Protein AF-A0A382PHX6-F1 (afdb_monomer)

Radius of gyration: 10.03 Å; Cα contacts (8 Å, |Δi|>4): 104; chains: 1; bounding box: 19×17×27 Å

Organism: NCBI:txid408172

Sequence (52 aa):
MIKVCVNGALGRMGSTVCQAVDEDTELELTNSIDINSNQDKTINGQNIYKDF

InterPro domains:
  IPR000846 Dihydrodipicolinate reductase, N-terminal [PF01113] (2-39)
  IPR036291 NAD(P)-binding domain superfamily [SSF51735] (1-39)

Foldseek 3Di:
DAEDEAEQCVDPVNLVVVVVQVVDPVHDDPAAEYCPDDQDARPVRHTYHHDD

Solvent-accessible surface area (backbone atoms only — not comparable to full-atom values): 3022 Å² total; per-residue (Å²): 114,50,80,41,71,39,71,43,31,83,38,80,64,24,43,53,48,57,50,55,30,70,75,32,88,56,38,38,73,77,47,32,26,17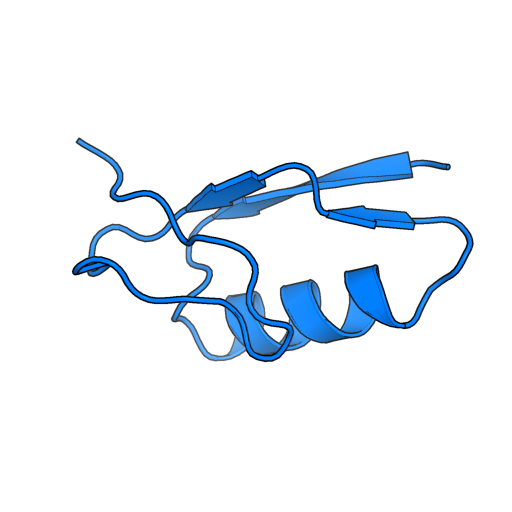,78,81,42,80,82,38,55,46,98,85,68,48,68,28,41,57,61,130

Nearest PDB structures (foldseek):
  5kt0-assembly1_A  TM=8.415E-01  e=1.414E-02  Trichormus variabilis ATCC 29413
  5tej-assembly1_B  TM=7.817E-01  e=3.120E-01  Vibrio vulnificus CMCP6
  6hxq-assembly1_C  TM=7.845E-01  e=9.373E-01  Hydrogenobacter t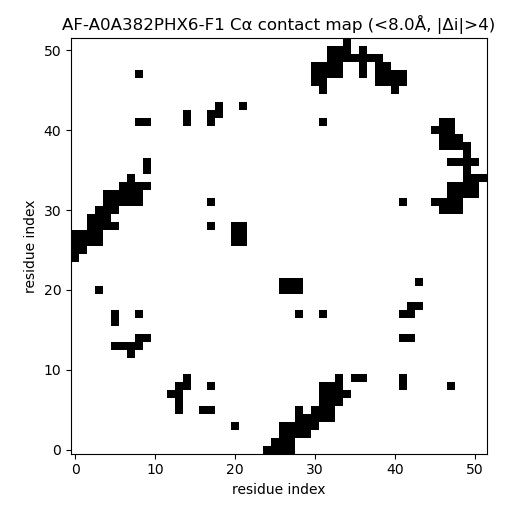hermophilus
  2yy7-assembly1_B  TM=7.189E-01  e=7.626E-01  Flavobacterium frigidimaris
  4zhs-assembly1_B  TM=7.168E-01  e=7.119E-01  Trichophyton rubrum BMU01672

pLDDT: mean 92.52, std 5.15, range [71.94, 97.06]

Secondary structure (DSSP, 8-state):
-EEEEEESTTSHHHHHHHHHHHH-TTEEEEEEE-TT-SS-B-TTS-BEEPP-

Mean predicted aligned error: 2.95 Å

Structure (mmCIF, N/CA/C/O backbone):
data_AF-A0A382PHX6-F1
#
_entry.id   AF-A0A382PHX6-F1
#
loop_
_atom_site.group_PDB
_atom_site.id
_atom_site.type_symbol
_atom_site.label_atom_id
_atom_site.label_alt_id
_atom_site.label_comp_id
_atom_site.label_asym_id
_atom_site.label_entity_id
_atom_site.label_seq_id
_atom_site.pdbx_PDB_ins_code
_atom_site.Cartn_x
_atom_site.Cartn_y
_atom_site.Cartn_z
_atom_site.occupancy
_atom_site.B_iso_or_equiv
_atom_site.auth_seq_id
_atom_site.auth_comp_id
_atom_site.auth_asym_id
_atom_site.auth_atom_id
_atom_site.pdbx_PDB_model_num
ATOM 1 N N . MET A 1 1 ? -6.464 11.239 12.731 1.00 81.88 1 MET A N 1
ATOM 2 C CA . MET A 1 1 ? -6.067 10.603 11.466 1.00 81.88 1 MET A CA 1
ATOM 3 C C . MET A 1 1 ? -4.700 11.114 11.056 1.00 81.88 1 MET A C 1
ATOM 5 O O . MET A 1 1 ? -4.552 12.312 10.823 1.00 81.88 1 MET A O 1
ATOM 9 N N . ILE A 1 2 ? -3.697 10.242 11.063 1.00 95.88 2 ILE A N 1
ATOM 10 C CA . ILE A 1 2 ? -2.337 10.533 10.608 1.00 95.88 2 ILE A CA 1
ATOM 11 C C . ILE A 1 2 ? -2.275 10.216 9.117 1.00 95.88 2 ILE A C 1
ATOM 13 O O . ILE A 1 2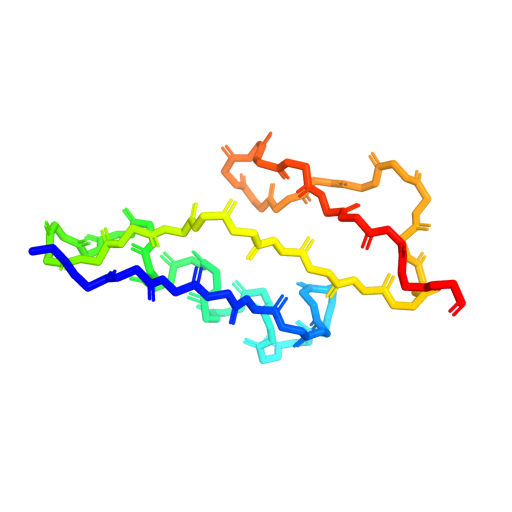 ? -2.634 9.124 8.689 1.00 95.88 2 ILE A O 1
ATOM 17 N N . LYS A 1 3 ? -1.810 11.182 8.328 1.00 96.00 3 LYS A N 1
ATOM 18 C CA . LYS A 1 3 ? -1.667 11.031 6.880 1.00 96.00 3 LYS A CA 1
ATOM 19 C C . LYS A 1 3 ? -0.320 10.411 6.557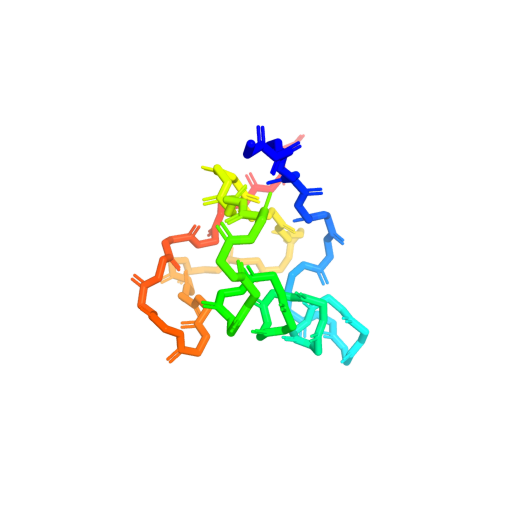 1.00 96.00 3 LYS A C 1
ATOM 21 O O . LYS A 1 3 ? 0.710 10.921 7.000 1.00 96.00 3 LYS A O 1
ATOM 26 N N . VAL A 1 4 ? -0.336 9.334 5.785 1.00 95.75 4 VAL A N 1
ATOM 27 C CA . VAL A 1 4 ? 0.847 8.533 5.476 1.00 95.75 4 VAL A CA 1
ATOM 28 C C . VAL A 1 4 ? 1.067 8.494 3.967 1.00 95.75 4 VAL A C 1
ATOM 30 O O . VAL A 1 4 ? 0.139 8.291 3.184 1.00 95.75 4 VAL A O 1
ATOM 33 N N . CYS A 1 5 ? 2.325 8.674 3.569 1.00 94.56 5 CYS A N 1
ATOM 34 C CA . CYS A 1 5 ? 2.801 8.440 2.214 1.00 94.56 5 CYS A CA 1
ATOM 35 C C . CYS A 1 5 ? 3.805 7.285 2.240 1.00 94.56 5 CYS A C 1
ATOM 37 O O . CYS A 1 5 ? 4.710 7.280 3.078 1.00 94.56 5 CYS A O 1
ATOM 39 N N . VAL A 1 6 ? 3.653 6.318 1.334 1.00 95.19 6 VAL A N 1
ATOM 40 C CA . VAL A 1 6 ? 4.532 5.142 1.257 1.00 95.19 6 VAL A CA 1
ATOM 41 C C . VAL A 1 6 ? 5.347 5.176 -0.031 1.00 95.19 6 VAL A C 1
ATOM 43 O O . VAL A 1 6 ? 4.799 5.033 -1.122 1.00 95.19 6 VAL A O 1
ATOM 46 N N . ASN A 1 7 ? 6.667 5.307 0.109 1.00 95.25 7 ASN A N 1
ATOM 47 C CA . ASN A 1 7 ? 7.628 5.131 -0.981 1.00 95.25 7 ASN A CA 1
ATOM 48 C C . ASN A 1 7 ? 8.089 3.669 -1.052 1.00 95.25 7 ASN A C 1
ATOM 50 O O . ASN A 1 7 ? 8.291 3.023 -0.023 1.00 95.25 7 ASN A O 1
ATOM 54 N N . GLY A 1 8 ? 8.292 3.157 -2.264 1.00 95.44 8 GLY A N 1
ATOM 55 C CA . GLY A 1 8 ? 8.583 1.742 -2.492 1.00 95.44 8 GLY A CA 1
ATOM 56 C C . GLY A 1 8 ? 7.354 0.852 -2.289 1.00 95.44 8 GLY A C 1
ATOM 57 O O . GLY A 1 8 ? 7.474 -0.240 -1.730 1.00 95.44 8 GLY A O 1
ATOM 58 N N . ALA A 1 9 ? 6.170 1.338 -2.677 1.00 95.38 9 ALA A N 1
ATOM 59 C CA . ALA A 1 9 ? 4.882 0.697 -2.418 1.00 95.38 9 ALA A CA 1
ATOM 60 C C . ALA A 1 9 ? 4.726 -0.706 -3.043 1.00 95.38 9 ALA A C 1
ATOM 62 O O . ALA A 1 9 ? 3.949 -1.506 -2.522 1.00 95.38 9 ALA A O 1
ATOM 63 N N . LEU A 1 10 ? 5.475 -1.039 -4.103 1.00 94.44 10 LEU A N 1
ATOM 64 C CA . LEU A 1 10 ? 5.503 -2.389 -4.690 1.00 94.44 10 LEU A CA 1
ATOM 65 C C . LEU A 1 10 ? 6.484 -3.326 -3.973 1.00 94.44 10 LEU A C 1
ATOM 67 O O . LEU A 1 10 ? 6.465 -4.540 -4.178 1.00 94.44 10 LEU A O 1
ATOM 71 N N . GLY A 1 11 ? 7.352 -2.789 -3.116 1.00 94.88 11 GLY A N 1
ATOM 72 C CA . GLY A 1 11 ? 8.260 -3.581 -2.301 1.00 94.88 11 GLY A CA 1
ATOM 73 C C . GLY A 1 11 ? 7.523 -4.435 -1.264 1.00 94.88 11 GLY A C 1
ATOM 74 O O . GLY A 1 11 ? 6.409 -4.131 -0.841 1.00 94.88 11 GLY A O 1
ATOM 75 N N . ARG A 1 12 ? 8.185 -5.490 -0.772 1.00 95.50 12 ARG A N 1
ATOM 76 C CA . ARG A 1 12 ? 7.632 -6.375 0.278 1.00 95.50 12 ARG A CA 1
ATOM 77 C C . ARG A 1 12 ? 7.215 -5.610 1.540 1.00 95.50 12 ARG A C 1
ATOM 79 O O . ARG A 1 12 ? 6.161 -5.870 2.105 1.00 95.50 12 ARG A O 1
ATOM 86 N N . MET A 1 13 ? 8.037 -4.649 1.963 1.00 96.00 13 MET A N 1
ATOM 87 C CA . MET A 1 13 ? 7.708 -3.793 3.104 1.00 96.00 13 MET A CA 1
ATOM 88 C C . MET A 1 13 ? 6.655 -2.750 2.739 1.00 96.00 13 MET A C 1
ATOM 90 O O . MET A 1 13 ? 5.710 -2.578 3.495 1.00 96.00 13 MET A O 1
ATOM 94 N N . GLY A 1 14 ? 6.782 -2.089 1.583 1.00 95.31 14 GLY A N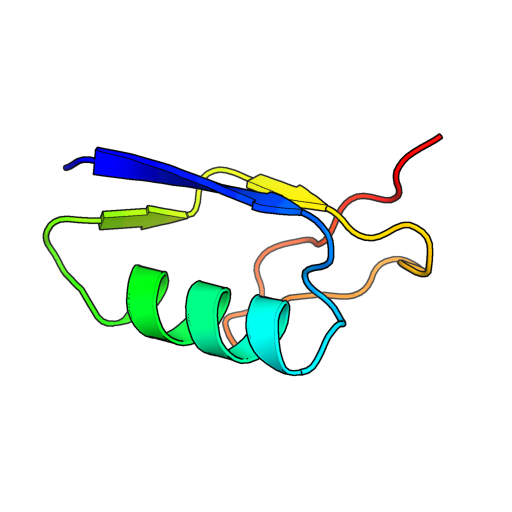 1
ATOM 95 C CA . GLY A 1 14 ? 5.838 -1.052 1.162 1.00 95.31 14 GLY A CA 1
ATOM 96 C C . GLY A 1 14 ? 4.409 -1.574 1.045 1.00 95.31 14 GLY A C 1
ATOM 97 O O . GLY A 1 14 ? 3.500 -0.971 1.598 1.00 95.31 14 GLY A O 1
ATOM 98 N N . SER A 1 15 ? 4.222 -2.744 0.436 1.00 94.44 15 SER A N 1
ATOM 99 C CA . SER A 1 15 ? 2.920 -3.421 0.362 1.00 94.44 15 SER A CA 1
ATOM 100 C C . SER A 1 15 ? 2.348 -3.761 1.743 1.00 94.44 15 SER A C 1
ATOM 102 O O . SER A 1 15 ? 1.176 -3.492 1.993 1.00 94.44 15 SER A O 1
ATOM 104 N N . THR A 1 16 ? 3.181 -4.263 2.662 1.00 96.38 16 THR A N 1
ATOM 105 C CA . THR A 1 16 ? 2.774 -4.547 4.052 1.00 96.38 16 THR A CA 1
ATOM 106 C C . THR 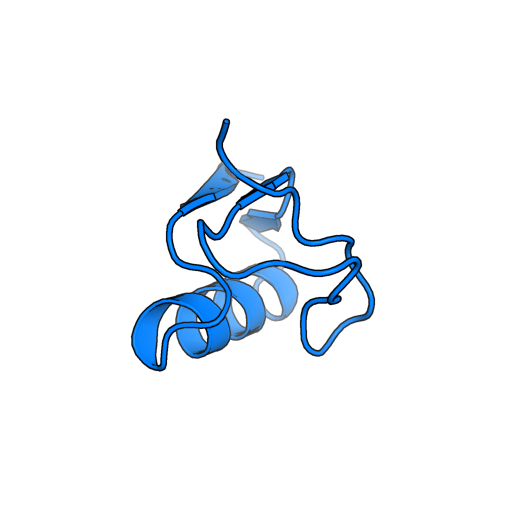A 1 16 ? 2.370 -3.268 4.796 1.00 96.38 16 THR A C 1
ATOM 108 O O . THR A 1 16 ? 1.376 -3.255 5.515 1.00 96.38 16 THR A O 1
ATOM 111 N N . VAL A 1 17 ? 3.109 -2.170 4.608 1.00 96.12 17 VAL A N 1
ATOM 112 C CA . VAL A 1 17 ? 2.794 -0.873 5.227 1.00 96.12 17 VAL A CA 1
ATOM 113 C C . VAL A 1 17 ? 1.509 -0.292 4.642 1.00 96.12 17 VAL A C 1
ATOM 115 O O . VAL A 1 17 ? 0.659 0.151 5.403 1.00 96.12 17 VAL A O 1
ATOM 118 N N . CYS A 1 18 ? 1.326 -0.330 3.319 1.00 95.44 18 CYS A N 1
ATOM 119 C CA . CYS A 1 18 ? 0.084 0.107 2.676 1.00 95.44 18 CYS A CA 1
ATOM 120 C C . CYS A 1 18 ? -1.133 -0.649 3.224 1.00 95.44 18 CYS A C 1
ATOM 122 O O . CYS A 1 18 ? -2.164 -0.028 3.455 1.00 95.44 18 CYS A O 1
ATOM 124 N N . GLN A 1 19 ? -1.007 -1.960 3.458 1.00 94.88 19 GLN A N 1
ATOM 125 C CA . GLN A 1 19 ? -2.064 -2.758 4.079 1.00 94.88 19 GLN A CA 1
ATOM 126 C C . GLN A 1 19 ? -2.351 -2.312 5.515 1.00 94.88 19 GLN A C 1
ATOM 128 O O . GLN A 1 19 ? -3.494 -2.020 5.846 1.00 94.88 19 GLN A O 1
ATOM 133 N N . ALA A 1 20 ? -1.315 -2.215 6.352 1.00 95.44 20 ALA A N 1
ATOM 134 C CA . ALA A 1 20 ? -1.470 -1.831 7.753 1.00 95.44 20 ALA A CA 1
ATOM 135 C C . ALA A 1 20 ? -2.083 -0.429 7.915 1.00 95.44 20 ALA A C 1
ATOM 137 O O . ALA A 1 20 ? -2.874 -0.205 8.823 1.00 95.44 20 ALA A O 1
ATOM 138 N N . VAL A 1 21 ? -1.738 0.505 7.023 1.00 95.06 21 VAL A N 1
ATOM 139 C CA . VAL A 1 21 ? -2.305 1.862 7.014 1.00 95.06 21 VAL A CA 1
ATOM 140 C C . VAL A 1 21 ? -3.793 1.857 6.663 1.00 95.06 21 VAL A C 1
ATOM 142 O O . VAL A 1 21 ? -4.528 2.677 7.193 1.00 95.06 21 VAL A O 1
ATOM 145 N N . ASP A 1 22 ? -4.242 0.968 5.779 1.00 92.00 22 ASP A N 1
ATOM 146 C CA . ASP A 1 22 ? -5.651 0.903 5.371 1.00 92.00 22 ASP A CA 1
ATOM 147 C C . ASP A 1 22 ? -6.536 0.176 6.400 1.00 92.00 22 ASP A C 1
ATOM 149 O O . ASP A 1 22 ? -7.720 0.477 6.528 1.00 92.00 22 ASP A O 1
ATOM 153 N N . GLU A 1 23 ? -5.964 -0.767 7.153 1.00 94.56 23 GLU A N 1
ATOM 154 C CA . GLU A 1 23 ? -6.658 -1.498 8.223 1.00 94.56 23 GLU A CA 1
ATOM 155 C C . GLU A 1 23 ? -6.798 -0.682 9.524 1.00 94.56 23 GLU A C 1
ATOM 157 O O . GLU A 1 23 ? -7.650 -0.993 10.360 1.00 94.56 23 GLU A O 1
ATOM 162 N N . ASP A 1 24 ? -5.985 0.362 9.707 1.00 95.75 24 ASP A N 1
ATOM 163 C CA . ASP A 1 24 ? -5.971 1.192 10.912 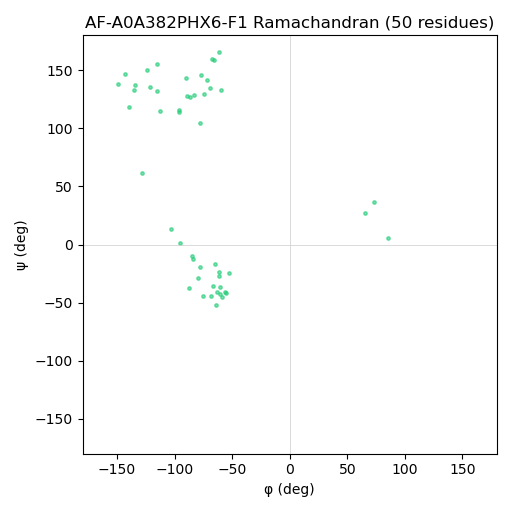1.00 95.75 24 ASP A CA 1
ATOM 164 C C . ASP A 1 24 ? -6.815 2.467 10.745 1.00 95.75 24 ASP A C 1
ATOM 166 O O . ASP A 1 24 ? -6.490 3.370 9.976 1.00 95.75 24 ASP A O 1
ATOM 170 N N . THR A 1 25 ? -7.883 2.590 11.540 1.00 95.44 25 THR A N 1
ATOM 171 C CA . THR A 1 25 ? -8.792 3.752 11.521 1.00 95.44 25 THR A CA 1
ATOM 172 C C . THR A 1 25 ? -8.146 5.074 11.947 1.00 95.44 25 THR A C 1
ATOM 174 O O . THR A 1 25 ? -8.713 6.145 11.713 1.00 95.44 25 THR A O 1
ATOM 177 N N . GLU A 1 26 ? -6.983 5.034 12.600 1.00 97.06 26 GLU A N 1
ATOM 178 C CA . GLU A 1 26 ? -6.234 6.235 12.959 1.00 97.06 26 GLU A CA 1
ATOM 179 C C . GLU A 1 26 ? -5.340 6.736 11.821 1.00 97.06 26 GLU A C 1
ATOM 181 O O . GLU A 1 26 ? -4.829 7.859 11.917 1.00 97.06 26 GLU A O 1
ATOM 186 N N . LEU A 1 27 ? -5.172 5.966 10.743 1.00 96.88 27 LEU A N 1
ATOM 187 C CA . LEU A 1 27 ? -4.277 6.266 9.630 1.00 96.88 27 LEU A CA 1
ATOM 188 C C . LEU A 1 27 ? -5.047 6.490 8.319 1.00 96.88 27 LEU A C 1
ATOM 190 O O . LEU A 1 27 ? -6.179 6.059 8.135 1.00 96.88 27 LEU A O 1
ATOM 194 N N . GLU A 1 28 ? -4.431 7.234 7.404 1.00 95.12 28 GLU A N 1
ATOM 195 C CA . GLU A 1 28 ? -4.961 7.480 6.062 1.00 95.12 28 GLU A CA 1
ATOM 196 C C . GLU A 1 28 ? -3.815 7.416 5.053 1.00 95.12 28 GLU A C 1
ATOM 198 O O . GLU A 1 28 ? -2.879 8.223 5.113 1.00 95.12 28 GLU A O 1
ATOM 203 N N . LEU A 1 29 ? -3.887 6.479 4.105 1.00 95.00 29 LEU A N 1
ATOM 204 C CA . LEU A 1 29 ? -2.937 6.403 3.000 1.00 95.00 29 LEU A CA 1
ATOM 205 C C . LEU A 1 29 ? -3.289 7.465 1.955 1.00 95.00 29 LEU A C 1
ATOM 207 O O . LEU A 1 29 ? -4.227 7.293 1.180 1.00 95.00 29 LEU A O 1
ATOM 211 N N . THR A 1 30 ? -2.528 8.558 1.904 1.00 94.62 30 THR A N 1
ATOM 212 C CA . THR A 1 30 ? -2.799 9.643 0.947 1.00 94.62 30 THR A CA 1
ATOM 213 C C . THR A 1 30 ? -2.108 9.414 -0.391 1.00 94.62 30 THR A C 1
ATOM 215 O O . THR A 1 30 ? -2.665 9.719 -1.443 1.00 94.62 30 THR A O 1
ATOM 218 N N . ASN A 1 31 ? -0.891 8.864 -0.360 1.00 93.50 31 ASN A N 1
ATOM 219 C CA . ASN A 1 31 ? -0.076 8.621 -1.543 1.00 93.50 31 ASN A CA 1
ATOM 220 C C . ASN A 1 31 ? 0.703 7.311 -1.402 1.00 93.50 31 ASN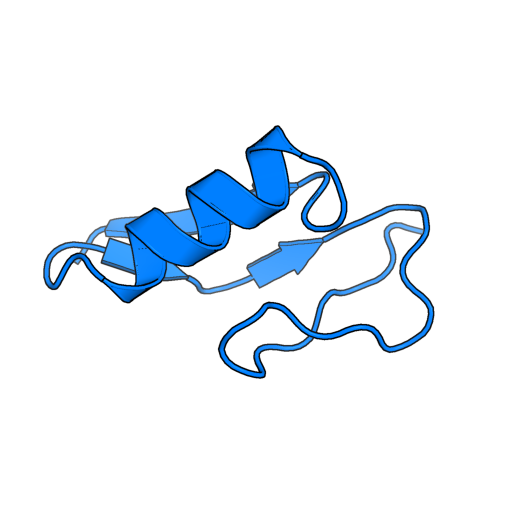 A C 1
ATOM 222 O O . ASN A 1 31 ? 1.169 6.947 -0.322 1.00 93.50 31 ASN A O 1
ATOM 226 N N . SER A 1 32 ? 0.906 6.643 -2.532 1.00 95.56 32 SER A N 1
ATOM 227 C CA . SER A 1 32 ? 1.802 5.498 -2.642 1.00 95.56 32 SER A CA 1
ATOM 228 C C . SER A 1 32 ? 2.635 5.645 -3.909 1.00 95.56 32 SER A C 1
ATOM 230 O O . SER A 1 32 ? 2.106 6.044 -4.946 1.00 95.56 32 SER A O 1
ATOM 232 N N . ILE A 1 33 ? 3.945 5.437 -3.805 1.00 95.50 33 ILE A N 1
ATOM 233 C CA . ILE A 1 33 ? 4.918 5.756 -4.854 1.00 95.50 33 ILE A CA 1
ATOM 234 C C . ILE A 1 33 ? 5.876 4.578 -5.011 1.00 95.50 33 ILE A C 1
ATOM 236 O O . ILE A 1 33 ? 6.336 4.010 -4.020 1.00 95.50 33 ILE A O 1
ATOM 240 N N . ASP A 1 34 ? 6.202 4.206 -6.244 1.00 95.62 34 ASP A N 1
ATOM 241 C CA . ASP A 1 34 ? 7.233 3.210 -6.533 1.00 95.62 34 ASP A CA 1
ATOM 242 C C . ASP A 1 34 ? 7.924 3.496 -7.871 1.00 95.62 34 ASP A C 1
ATOM 244 O O . ASP A 1 34 ? 7.270 3.801 -8.867 1.00 95.62 34 ASP A O 1
ATOM 248 N N . ILE A 1 35 ? 9.249 3.347 -7.915 1.00 94.62 35 ILE A N 1
ATOM 249 C CA . ILE A 1 35 ? 10.059 3.554 -9.128 1.00 94.62 35 ILE A CA 1
ATOM 250 C C . ILE A 1 35 ? 9.681 2.590 -10.262 1.00 94.62 35 ILE A C 1
ATOM 252 O O . ILE A 1 35 ? 9.847 2.903 -11.442 1.00 94.62 35 ILE A O 1
ATOM 256 N N . ASN A 1 36 ? 9.160 1.415 -9.911 1.00 92.12 36 ASN A N 1
ATOM 257 C CA . ASN A 1 36 ? 8.798 0.371 -10.858 1.00 92.12 36 ASN A CA 1
ATOM 258 C C . ASN A 1 36 ? 7.316 0.413 -11.241 1.00 92.12 36 ASN A C 1
ATOM 260 O O . ASN A 1 36 ? 6.893 -0.434 -12.024 1.00 92.12 36 ASN A O 1
ATOM 264 N N . SER A 1 37 ? 6.537 1.373 -10.723 1.00 92.12 37 SER A N 1
ATOM 265 C CA . SER A 1 37 ? 5.101 1.433 -11.004 1.00 92.12 37 SER A CA 1
ATOM 266 C C . SER A 1 37 ? 4.818 1.589 -12.498 1.00 92.12 37 SER A C 1
ATOM 268 O O . SER A 1 37 ? 5.390 2.446 -13.181 1.00 92.12 37 SER A O 1
ATOM 270 N N . ASN A 1 38 ? 3.892 0.775 -12.998 1.00 90.62 38 ASN A N 1
ATOM 271 C CA . ASN A 1 38 ? 3.343 0.847 -14.342 1.00 90.62 38 ASN A CA 1
ATOM 272 C C . ASN A 1 38 ? 1.808 0.861 -14.304 1.00 90.62 38 ASN A C 1
ATOM 274 O O . ASN A 1 38 ? 1.150 -0.022 -14.848 1.00 90.62 38 ASN A O 1
ATOM 278 N N . GLN A 1 39 ? 1.246 1.894 -13.664 1.00 86.75 39 GLN A N 1
ATOM 279 C CA . GLN A 1 39 ? -0.192 2.004 -13.350 1.00 86.75 39 GLN A CA 1
ATOM 280 C C . GLN A 1 39 ? -0.666 0.942 -12.349 1.00 86.75 39 GLN A C 1
ATOM 282 O O . GLN A 1 39 ? -1.839 0.562 -12.331 1.00 86.75 39 GLN A O 1
ATOM 287 N N . ASP A 1 40 ? 0.255 0.476 -11.508 1.00 92.62 40 ASP A N 1
ATOM 288 C CA . ASP A 1 40 ? -0.055 -0.471 -10.455 1.00 92.62 40 ASP A CA 1
ATOM 289 C C . ASP A 1 40 ? -0.938 0.163 -9.382 1.00 92.62 40 ASP A C 1
ATOM 291 O O . ASP A 1 40 ? -1.023 1.387 -9.214 1.00 92.62 40 ASP A O 1
ATOM 295 N N . LYS A 1 41 ? -1.597 -0.710 -8.629 1.00 90.94 41 LYS A N 1
ATOM 296 C CA . LYS A 1 41 ? -2.428 -0.330 -7.497 1.00 90.94 41 LYS A CA 1
ATOM 297 C C . LYS A 1 41 ? -1.961 -1.055 -6.251 1.00 90.94 41 LYS A C 1
ATOM 299 O O . LYS A 1 41 ? -1.452 -2.173 -6.330 1.00 90.94 41 LYS A O 1
ATOM 304 N N . THR A 1 42 ? -2.154 -0.430 -5.096 1.00 87.56 42 THR A N 1
ATOM 305 C CA . THR A 1 42 ? -2.040 -1.131 -3.820 1.00 87.56 42 THR A CA 1
ATOM 306 C C . THR A 1 42 ? -3.087 -2.243 -3.764 1.00 87.56 42 THR A C 1
ATOM 308 O O . THR A 1 42 ? -4.050 -2.254 -4.537 1.00 87.56 42 THR A O 1
ATOM 311 N N . ILE A 1 43 ? -2.931 -3.166 -2.815 1.00 81.38 43 ILE A N 1
ATOM 312 C CA . ILE A 1 43 ? -3.878 -4.271 -2.601 1.00 81.38 43 ILE A CA 1
ATOM 313 C C . ILE A 1 43 ? -5.337 -3.804 -2.434 1.00 81.38 43 ILE A C 1
ATOM 315 O O . ILE A 1 43 ? -6.257 -4.539 -2.782 1.00 81.38 43 ILE A O 1
ATOM 319 N N . ASN A 1 44 ? -5.539 -2.557 -1.998 1.00 80.94 44 ASN A N 1
ATOM 320 C CA . ASN A 1 44 ? -6.850 -1.971 -1.716 1.00 80.94 44 ASN A CA 1
ATOM 321 C C . ASN A 1 44 ? -7.312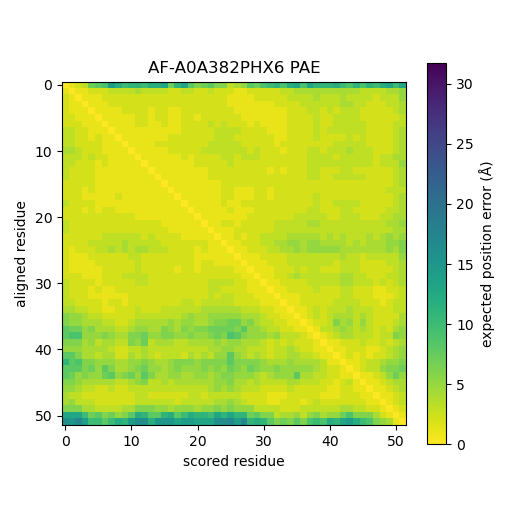 -1.023 -2.838 1.00 80.94 44 ASN A C 1
ATOM 323 O O . ASN A 1 44 ? -8.267 -0.267 -2.691 1.00 80.94 44 ASN A O 1
ATOM 327 N N . GLY A 1 45 ? -6.640 -1.067 -3.993 1.00 83.75 45 GLY A N 1
ATOM 328 C CA . GLY A 1 45 ? -7.053 -0.378 -5.214 1.00 83.75 45 GLY A CA 1
ATOM 329 C C . GLY A 1 45 ? -6.611 1.083 -5.332 1.00 83.75 45 GLY A C 1
ATOM 330 O O . GLY A 1 45 ? -6.989 1.731 -6.314 1.00 83.75 45 GLY A O 1
ATOM 331 N N . GLN A 1 46 ? -5.806 1.595 -4.394 1.00 87.31 46 GLN A N 1
ATOM 332 C CA . GLN A 1 46 ? -5.223 2.941 -4.476 1.00 87.31 46 GLN A CA 1
ATOM 333 C C . GLN A 1 46 ? -4.131 2.980 -5.544 1.00 87.31 46 GLN A C 1
ATOM 335 O O . GLN A 1 46 ? -3.363 2.033 -5.679 1.00 87.31 46 GLN A O 1
ATOM 340 N N . ASN A 1 47 ? -4.040 4.072 -6.302 1.00 92.94 47 ASN A N 1
ATOM 341 C CA . ASN A 1 47 ? -3.029 4.196 -7.353 1.00 92.94 47 ASN A CA 1
ATOM 342 C C . ASN A 1 47 ? -1.618 4.313 -6.757 1.00 92.94 47 ASN A C 1
ATOM 344 O O . ASN A 1 47 ? -1.394 5.121 -5.850 1.00 92.94 47 ASN A O 1
ATOM 348 N N . ILE A 1 48 ? -0.670 3.566 -7.327 1.00 94.06 48 ILE A N 1
ATOM 349 C CA . ILE A 1 48 ? 0.758 3.710 -7.044 1.00 94.06 48 ILE A CA 1
ATOM 350 C C . ILE A 1 48 ? 1.366 4.601 -8.124 1.00 94.06 48 ILE A C 1
ATOM 352 O O . ILE A 1 48 ? 1.425 4.237 -9.299 1.00 94.06 48 ILE A O 1
ATOM 356 N N . TYR A 1 49 ? 1.831 5.780 -7.736 1.00 93.56 49 TYR A N 1
ATOM 357 C CA . TYR A 1 49 ? 2.471 6.722 -8.646 1.00 93.56 49 TYR A CA 1
ATOM 358 C C . TYR A 1 49 ? 3.904 6.289 -8.956 1.00 93.56 49 TYR A C 1
ATOM 360 O O . TYR A 1 49 ? 4.599 5.732 -8.107 1.00 93.56 49 TYR A O 1
ATOM 368 N N . LYS A 1 50 ? 4.350 6.551 -10.184 1.00 90.69 50 LYS A N 1
ATOM 369 C CA . LYS A 1 50 ? 5.743 6.339 -10.566 1.00 90.69 50 LYS A CA 1
ATOM 370 C C . LYS A 1 50 ? 6.578 7.546 -10.151 1.00 90.69 50 LYS A C 1
ATOM 372 O O . LYS A 1 50 ? 6.204 8.670 -10.482 1.00 90.69 50 LYS A O 1
ATOM 377 N N . ASP A 1 51 ? 7.674 7.303 -9.438 1.00 81.12 51 ASP A N 1
ATOM 378 C CA . ASP A 1 51 ? 8.668 8.341 -9.138 1.00 81.12 51 ASP A CA 1
ATOM 379 C C . ASP A 1 51 ? 9.486 8.638 -10.410 1.00 81.12 51 ASP A C 1
ATOM 381 O O . ASP A 1 51 ? 9.923 7.693 -11.079 1.00 81.12 51 ASP A O 1
ATOM 385 N N . PHE A 1 52 ? 9.612 9.917 -10.782 1.00 71.94 52 PHE A N 1
ATOM 386 C CA . PHE A 1 52 ? 10.244 10.375 -12.033 1.00 71.94 52 PHE A CA 1
ATOM 387 C C . PHE A 1 52 ? 11.697 10.801 -11.829 1.00 71.94 52 PHE A C 1
ATOM 389 O O . PHE A 1 52 ? 11.964 11.547 -10.861 1.00 71.94 52 PHE A O 1
#